Protein AF-A0A7Y2YFK0-F1 (afdb_monomer_lite)

Sequence (74 aa):
MKFNWILSNDMDVNLKRQCIDLEYRLRPRITKFLMVRLEQECSGDFSSFHFDVDMVTNNIRISPRTPSRFTRLI

Foldseek 3Di:
DEEDEADPDDDDPVNVVVVVVVCVVVVVVVVVVLCVQCVPPDPDDCPLWYWYQYPPVRDIDTDPSRPVVSVVRD

Secondary structure (DSSP, 8-state):
-EEEEE-SS---HHHHHHHHHHHHHHHHHHHHHHHHHHTTT--S-GGG-EEEEETTTTEEEE-TTS-HHHHT--

Radius of gyration: 13.29 Å; chains: 1; bounding box: 29×19×34 Å

Structure (mmCIF, N/CA/C/O backbone):
data_AF-A0A7Y2YFK0-F1
#
_entry.id   AF-A0A7Y2YFK0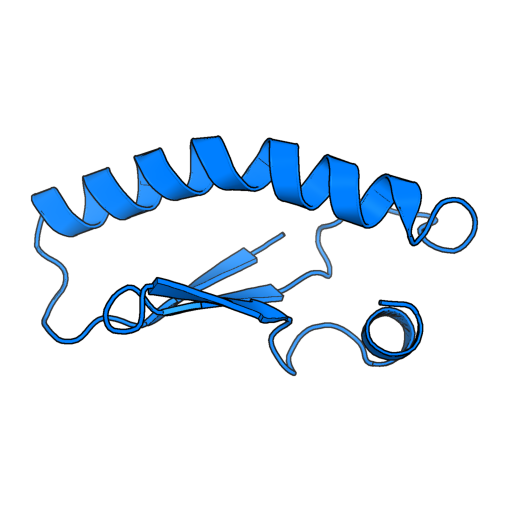-F1
#
loop_
_atom_site.group_PDB
_atom_site.id
_atom_site.type_symbol
_atom_site.label_atom_id
_atom_site.label_alt_id
_atom_site.label_comp_id
_atom_site.label_asym_id
_atom_site.label_entity_id
_atom_site.label_seq_id
_atom_site.pdbx_PDB_ins_code
_atom_site.Cartn_x
_atom_site.Cartn_y
_atom_site.Cartn_z
_atom_site.occupancy
_atom_site.B_iso_or_equiv
_atom_site.auth_seq_id
_atom_site.auth_comp_id
_atom_site.auth_asym_id
_atom_site.auth_atom_id
_atom_site.pdbx_PDB_model_num
ATOM 1 N N . MET A 1 1 ? 2.194 4.499 7.673 1.00 90.06 1 MET A N 1
ATOM 2 C CA . MET A 1 1 ? 2.020 3.293 6.846 1.00 90.06 1 MET A CA 1
ATOM 3 C C . MET A 1 1 ? 3.235 3.095 5.965 1.00 90.06 1 MET A C 1
ATOM 5 O O . MET A 1 1 ? 3.803 4.081 5.497 1.00 90.06 1 MET A O 1
ATOM 9 N N . LYS A 1 2 ? 3.642 1.839 5.792 1.00 94.38 2 LYS A N 1
ATOM 10 C CA . LYS A 1 2 ? 4.792 1.419 4.984 1.00 94.38 2 LYS A CA 1
ATOM 11 C C . LYS A 1 2 ? 4.311 0.447 3.909 1.00 94.38 2 LYS A C 1
ATOM 13 O O . LYS A 1 2 ? 3.506 -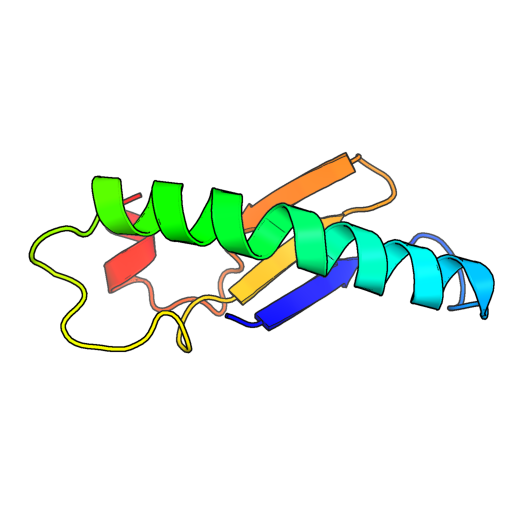0.432 4.213 1.00 94.38 2 LYS A O 1
ATOM 18 N N . PHE A 1 3 ? 4.819 0.605 2.694 1.00 94.38 3 PHE A N 1
ATOM 19 C CA . PHE A 1 3 ? 4.501 -0.246 1.552 1.00 94.38 3 PHE A CA 1
ATOM 20 C C . PHE A 1 3 ? 5.726 -1.082 1.199 1.00 94.38 3 PHE A C 1
ATOM 22 O O . PHE A 1 3 ? 6.813 -0.547 0.985 1.00 94.38 3 PHE A O 1
ATOM 29 N N . ASN A 1 4 ? 5.548 -2.395 1.203 1.00 93.75 4 ASN A N 1
ATOM 30 C CA . ASN A 1 4 ? 6.520 -3.367 0.749 1.00 93.75 4 ASN A CA 1
ATOM 31 C C . ASN A 1 4 ? 6.148 -3.764 -0.681 1.00 93.75 4 ASN A C 1
ATOM 33 O O . ASN A 1 4 ? 5.084 -4.335 -0.907 1.00 93.75 4 ASN A O 1
ATOM 37 N N . TRP A 1 5 ? 6.999 -3.408 -1.637 1.00 92.56 5 TRP A N 1
ATOM 38 C CA . TRP A 1 5 ? 6.747 -3.600 -3.062 1.00 92.56 5 TRP A CA 1
ATOM 39 C C . TRP A 1 5 ? 7.297 -4.955 -3.507 1.00 92.56 5 TRP A C 1
ATOM 41 O O . TRP A 1 5 ? 8.504 -5.178 -3.441 1.00 92.56 5 TRP A O 1
ATOM 51 N N . ILE A 1 6 ? 6.417 -5.854 -3.948 1.00 90.75 6 ILE A N 1
ATOM 52 C CA . ILE A 1 6 ? 6.766 -7.170 -4.491 1.00 90.75 6 ILE A CA 1
ATOM 53 C C . ILE A 1 6 ? 6.725 -7.065 -6.014 1.00 90.75 6 ILE A C 1
ATOM 55 O O . ILE A 1 6 ? 5.696 -6.724 -6.603 1.00 90.75 6 ILE A O 1
ATOM 59 N N . LEU A 1 7 ? 7.871 -7.323 -6.637 1.00 88.25 7 LEU A N 1
ATOM 60 C CA . LEU A 1 7 ? 8.132 -7.078 -8.052 1.00 88.25 7 LEU A CA 1
ATOM 61 C C . LEU A 1 7 ? 8.733 -8.336 -8.678 1.00 88.25 7 LEU A C 1
ATOM 63 O O . LEU A 1 7 ? 9.473 -9.061 -8.018 1.00 88.25 7 LEU A O 1
ATOM 67 N N . SER A 1 8 ? 8.434 -8.588 -9.953 1.00 80.62 8 SER A N 1
ATOM 68 C CA . SER A 1 8 ? 8.965 -9.743 -10.690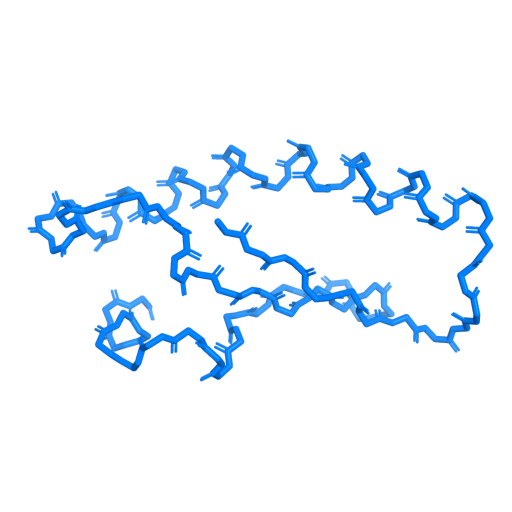 1.00 80.62 8 SER A CA 1
ATOM 69 C C . SER A 1 8 ? 10.388 -9.550 -11.219 1.00 80.62 8 SER A C 1
ATOM 71 O O . SER A 1 8 ? 11.008 -10.529 -11.620 1.00 80.62 8 SER A O 1
ATOM 73 N N . ASN A 1 9 ? 10.887 -8.313 -11.282 1.00 78.12 9 ASN A N 1
ATOM 74 C CA . ASN A 1 9 ? 12.198 -7.980 -11.839 1.00 78.12 9 ASN A CA 1
ATOM 75 C C . ASN A 1 9 ? 12.853 -6.829 -11.057 1.00 78.12 9 ASN A C 1
ATOM 77 O O . ASN A 1 9 ? 12.183 -6.161 -10.263 1.00 78.12 9 ASN A O 1
ATOM 81 N N . ASP A 1 10 ? 14.141 -6.590 -11.311 1.00 76.50 10 ASP A N 1
ATOM 82 C CA . ASP A 1 10 ? 14.892 -5.486 -10.716 1.00 76.50 10 ASP A CA 1
ATOM 83 C C . ASP A 1 10 ? 14.218 -4.124 -10.945 1.00 76.50 10 ASP A C 1
ATOM 85 O O . ASP A 1 10 ? 13.606 -3.847 -11.980 1.00 76.50 10 ASP A O 1
ATOM 89 N N . MET A 1 11 ? 14.342 -3.259 -9.938 1.00 73.50 11 MET A N 1
ATOM 90 C CA . MET A 1 11 ? 13.762 -1.918 -9.924 1.00 73.50 11 MET A CA 1
ATOM 91 C C . MET A 1 11 ? 14.424 -1.011 -10.964 1.00 73.50 11 MET A C 1
ATOM 93 O O . MET A 1 11 ? 15.472 -0.419 -10.700 1.00 73.50 11 MET A O 1
ATOM 97 N N . ASP A 1 12 ? 13.779 -0.835 -12.117 1.00 79.69 12 ASP A N 1
ATOM 98 C CA . ASP A 1 12 ? 14.124 0.245 -13.038 1.00 79.69 12 ASP A CA 1
ATOM 99 C C . ASP A 1 12 ? 13.510 1.597 -12.601 1.00 79.69 12 ASP A C 1
ATOM 101 O O . ASP A 1 12 ? 12.669 1.698 -11.697 1.00 79.69 12 ASP A O 1
ATOM 105 N N . VAL A 1 13 ? 13.963 2.684 -13.231 1.00 81.81 13 VAL A N 1
ATOM 106 C CA . VAL A 1 13 ? 13.522 4.055 -12.911 1.00 81.81 13 VAL A CA 1
ATOM 107 C C . VAL A 1 13 ? 12.018 4.252 -13.162 1.00 81.81 13 VAL A C 1
ATOM 109 O O . VAL A 1 13 ? 11.369 5.024 -12.451 1.00 81.81 13 VAL A O 1
ATOM 112 N N . ASN A 1 14 ? 11.448 3.553 -14.145 1.00 84.69 14 ASN A N 1
ATOM 113 C CA . ASN A 1 14 ? 10.035 3.646 -14.499 1.00 84.69 14 ASN A CA 1
ATOM 114 C C . ASN A 1 14 ? 9.164 2.933 -13.451 1.00 84.69 14 ASN A C 1
ATOM 116 O O . ASN A 1 14 ? 8.217 3.526 -12.934 1.00 84.69 14 ASN A O 1
ATOM 120 N N . LEU A 1 15 ? 9.549 1.723 -13.039 1.00 85.88 15 LEU A N 1
ATOM 121 C CA . LEU A 1 15 ? 8.951 0.973 -11.932 1.00 85.88 15 LEU A CA 1
ATOM 122 C C . LEU A 1 15 ? 8.960 1.785 -10.636 1.00 85.88 15 LEU A C 1
ATOM 124 O O . LEU A 1 15 ? 7.932 1.898 -9.970 1.00 85.88 15 LEU A O 1
ATOM 128 N N . LYS A 1 16 ? 10.075 2.451 -10.315 1.00 86.88 16 LYS A N 1
ATOM 129 C CA . LYS A 1 16 ? 10.147 3.326 -9.136 1.00 86.88 16 LYS A CA 1
ATOM 130 C C . LYS A 1 16 ? 9.129 4.466 -9.187 1.00 86.88 16 LYS A C 1
ATOM 132 O O . LYS A 1 16 ? 8.484 4.748 -8.177 1.00 86.88 16 LYS A O 1
ATOM 137 N N . ARG A 1 17 ? 8.963 5.108 -10.348 1.00 90.19 17 ARG A N 1
ATOM 138 C CA . ARG A 1 17 ? 7.961 6.168 -10.538 1.00 90.19 17 ARG A CA 1
ATOM 139 C C . ARG A 1 17 ? 6.540 5.624 -10.395 1.00 90.19 17 ARG A C 1
ATOM 141 O O . ARG A 1 17 ? 5.737 6.223 -9.687 1.00 90.19 17 ARG A O 1
ATOM 148 N N . GLN A 1 18 ? 6.260 4.462 -10.982 1.00 89.94 18 GLN A N 1
ATOM 149 C CA . GLN A 1 18 ? 4.960 3.800 -10.862 1.00 89.94 18 GLN A CA 1
ATOM 150 C C . GLN A 1 18 ? 4.615 3.446 -9.411 1.00 89.94 18 GLN A C 1
ATOM 152 O O . GLN A 1 18 ? 3.482 3.679 -8.992 1.00 89.94 18 GLN A O 1
ATOM 157 N N . CYS A 1 19 ? 5.579 2.951 -8.627 1.00 91.12 19 CYS A N 1
ATOM 158 C CA . CYS A 1 19 ? 5.384 2.688 -7.200 1.00 91.12 19 CYS A CA 1
ATOM 159 C C . CYS A 1 19 ? 5.034 3.972 -6.435 1.00 91.12 19 CYS A C 1
ATOM 161 O O . CYS A 1 19 ? 4.085 3.971 -5.656 1.00 91.12 19 CYS A O 1
ATOM 163 N N . ILE A 1 20 ? 5.731 5.085 -6.694 1.00 92.44 20 ILE A N 1
ATOM 164 C CA . ILE A 1 20 ? 5.435 6.385 -6.062 1.00 92.44 20 ILE A CA 1
ATOM 165 C C . ILE A 1 20 ? 4.020 6.862 -6.423 1.00 92.44 20 ILE A C 1
ATOM 167 O O . ILE A 1 20 ? 3.238 7.212 -5.535 1.00 92.44 20 ILE A O 1
ATOM 171 N N . ASP A 1 21 ? 3.664 6.829 -7.708 1.00 94.06 21 ASP A N 1
ATOM 172 C CA . ASP A 1 21 ? 2.348 7.261 -8.194 1.00 94.06 21 ASP A CA 1
ATOM 173 C C . ASP A 1 21 ? 1.220 6.367 -7.656 1.00 94.06 21 ASP A C 1
ATOM 175 O O . ASP A 1 21 ? 0.098 6.821 -7.396 1.00 94.06 21 ASP A O 1
ATOM 179 N N . LEU A 1 22 ? 1.485 5.069 -7.490 1.00 93.44 22 LEU A N 1
ATOM 180 C CA . LEU A 1 22 ? 0.534 4.151 -6.882 1.00 93.44 22 LEU A CA 1
ATOM 181 C C . LEU A 1 22 ? 0.423 4.394 -5.376 1.00 93.44 22 LEU A C 1
ATOM 183 O O . LEU A 1 22 ? -0.695 4.475 -4.872 1.00 93.44 22 LEU A O 1
ATOM 187 N N . GLU A 1 23 ? 1.534 4.598 -4.667 1.00 95.06 23 GLU A N 1
ATOM 188 C CA . GLU A 1 23 ? 1.527 4.924 -3.240 1.00 95.06 23 GLU A CA 1
ATOM 189 C C . GLU A 1 23 ? 0.688 6.173 -2.961 1.00 95.06 23 GLU A C 1
ATOM 191 O O . GLU A 1 23 ? -0.164 6.166 -2.069 1.00 95.06 23 GLU A O 1
ATOM 196 N N . TYR A 1 24 ? 0.875 7.220 -3.769 1.00 95.81 24 TYR A N 1
ATOM 197 C CA . TYR A 1 24 ? 0.126 8.468 -3.654 1.00 95.81 24 TYR A CA 1
ATOM 198 C C . TYR A 1 24 ? -1.387 8.247 -3.785 1.00 95.81 24 TYR A C 1
ATOM 200 O O . TYR A 1 24 ? -2.170 8.821 -3.028 1.00 95.81 24 TYR A O 1
ATOM 208 N N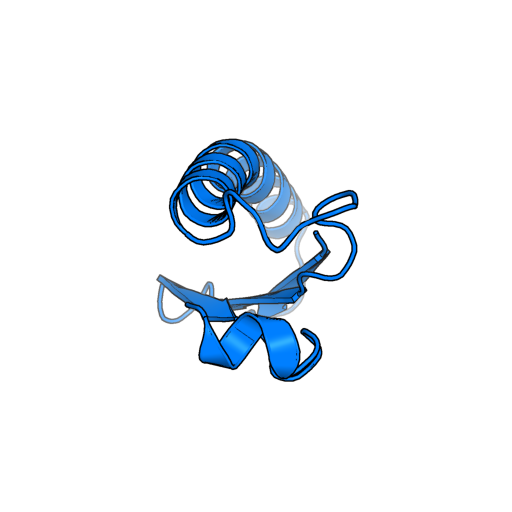 . ARG A 1 25 ? -1.812 7.359 -4.692 1.00 94.50 25 ARG A N 1
ATOM 209 C CA . ARG A 1 25 ? -3.228 6.996 -4.882 1.00 94.50 25 ARG A CA 1
ATOM 210 C C . ARG A 1 25 ? -3.760 6.058 -3.798 1.00 94.50 25 ARG A C 1
ATOM 212 O O . ARG A 1 25 ? -4.937 6.140 -3.443 1.00 94.50 25 ARG A O 1
ATOM 219 N N . LEU A 1 26 ? -2.927 5.159 -3.279 1.00 94.06 26 LEU A N 1
ATOM 220 C CA . LEU A 1 26 ? -3.320 4.165 -2.280 1.00 94.06 26 LEU A CA 1
ATOM 221 C C . LEU A 1 26 ? -3.468 4.767 -0.889 1.00 94.06 26 LEU A C 1
ATOM 223 O O . LEU A 1 26 ? -4.445 4.459 -0.208 1.00 94.06 26 LEU A O 1
ATOM 227 N N . ARG A 1 27 ? -2.550 5.650 -0.483 1.00 93.44 27 ARG A N 1
ATOM 228 C CA . ARG A 1 27 ? -2.554 6.290 0.840 1.00 93.44 27 ARG A CA 1
ATOM 229 C C . ARG A 1 27 ? -3.924 6.839 1.255 1.00 93.44 27 ARG A C 1
ATOM 231 O O . ARG A 1 27 ? -4.414 6.394 2.288 1.00 93.44 27 ARG A O 1
ATOM 238 N N . PRO A 1 28 ? -4.598 7.724 0.496 1.00 94.56 28 PRO A N 1
ATOM 239 C CA . PRO A 1 28 ? -5.895 8.257 0.915 1.00 94.56 28 PRO A CA 1
ATOM 240 C C . PRO A 1 28 ? -6.986 7.179 0.998 1.00 94.56 28 PRO A C 1
ATOM 242 O O . PRO A 1 28 ? -7.830 7.225 1.892 1.00 94.56 28 PRO A O 1
ATOM 245 N N . ARG A 1 29 ? -6.961 6.178 0.106 1.00 93.94 29 ARG A N 1
ATOM 246 C CA . ARG A 1 29 ? -7.955 5.090 0.082 1.00 93.94 29 ARG A CA 1
ATOM 247 C C . ARG A 1 29 ? -7.794 4.159 1.281 1.00 93.94 29 ARG A C 1
ATOM 249 O O . ARG A 1 29 ? -8.782 3.831 1.930 1.00 93.94 29 ARG A O 1
ATOM 256 N N . ILE A 1 30 ? -6.554 3.786 1.592 1.00 92.62 30 ILE A N 1
ATOM 257 C CA . ILE A 1 30 ? -6.213 2.952 2.747 1.00 92.62 30 ILE A CA 1
ATOM 258 C C . ILE A 1 30 ? -6.509 3.701 4.042 1.00 92.62 30 ILE A C 1
ATOM 260 O O . ILE A 1 30 ? -7.174 3.143 4.904 1.00 92.62 30 ILE A O 1
ATOM 264 N N . THR A 1 31 ? -6.100 4.968 4.167 1.00 90.81 31 THR A N 1
ATOM 265 C CA . THR A 1 31 ? -6.436 5.803 5.332 1.00 90.81 31 THR A CA 1
ATOM 266 C C . THR A 1 31 ? -7.942 5.815 5.566 1.00 90.81 31 THR A C 1
ATOM 268 O O . THR A 1 31 ? -8.380 5.511 6.669 1.00 90.81 31 THR A O 1
ATOM 271 N N . LYS A 1 32 ? -8.749 6.092 4.531 1.00 91.12 32 LYS A N 1
ATOM 272 C CA . LYS A 1 32 ? -10.213 6.099 4.660 1.00 91.12 32 LYS A CA 1
ATOM 273 C C . LYS A 1 32 ? -10.754 4.741 5.118 1.00 91.12 32 LYS A C 1
ATOM 275 O O . LYS A 1 32 ? -11.602 4.696 6.000 1.00 91.12 32 LYS A O 1
ATOM 280 N N . PHE A 1 33 ? -10.259 3.650 4.538 1.00 90.50 33 PHE A N 1
ATOM 281 C CA . PHE A 1 33 ? -10.649 2.294 4.926 1.00 90.50 33 PHE A CA 1
ATOM 282 C C . PHE A 1 33 ? -10.310 1.990 6.395 1.00 90.50 33 PHE A C 1
ATOM 284 O O . PHE A 1 33 ? -11.161 1.493 7.128 1.00 90.50 33 PHE A O 1
ATOM 291 N N . LEU A 1 34 ? -9.100 2.341 6.836 1.00 89.12 34 LEU A N 1
ATOM 292 C CA . LEU A 1 34 ? -8.656 2.144 8.215 1.00 89.12 34 LEU A CA 1
ATOM 293 C C . LEU A 1 34 ? -9.445 3.006 9.202 1.00 89.12 34 LEU A C 1
ATOM 295 O O . LEU A 1 34 ? -9.829 2.501 10.249 1.00 89.12 34 LEU A O 1
ATOM 299 N N . MET A 1 35 ? -9.728 4.269 8.866 1.00 87.44 35 MET A N 1
ATOM 300 C CA . MET A 1 35 ? -10.533 5.154 9.717 1.00 87.44 35 MET A CA 1
ATOM 301 C C . MET A 1 35 ? -11.919 4.565 9.978 1.00 87.44 35 MET A C 1
ATOM 303 O O . MET A 1 35 ? -12.323 4.502 11.128 1.00 87.44 35 MET A O 1
ATOM 307 N N . VAL A 1 36 ? -12.597 4.068 8.938 1.00 87.19 36 VAL A N 1
ATOM 308 C CA . VAL A 1 36 ? -13.931 3.450 9.064 1.00 87.19 36 VAL A CA 1
ATOM 309 C C . VAL A 1 36 ? -13.899 2.166 9.900 1.00 87.19 36 VAL A C 1
ATOM 311 O O . VAL A 1 36 ? -14.869 1.844 10.574 1.00 87.19 36 VAL A O 1
ATOM 314 N N . ARG A 1 37 ? -12.806 1.396 9.849 1.00 85.31 37 ARG A N 1
ATOM 315 C CA . ARG A 1 37 ? -12.706 0.107 10.556 1.00 85.31 37 ARG A CA 1
ATOM 316 C C . ARG A 1 37 ? -12.208 0.221 11.991 1.00 85.31 37 ARG A C 1
ATOM 318 O O . ARG A 1 37 ? -12.520 -0.639 12.803 1.00 85.31 37 ARG A O 1
ATOM 325 N N . LEU A 1 38 ? -11.424 1.250 12.294 1.00 84.12 38 LEU A N 1
ATOM 326 C CA . LEU A 1 38 ? -10.698 1.373 13.558 1.00 84.12 38 LEU A CA 1
ATOM 327 C C . LEU A 1 38 ? -11.133 2.590 14.378 1.00 84.12 38 LEU A C 1
ATOM 329 O O . LEU A 1 38 ? -10.377 2.981 15.266 1.00 84.12 38 LEU A O 1
ATOM 333 N N . GLU A 1 39 ? -12.305 3.173 14.081 1.00 69.12 39 GLU A N 1
ATOM 334 C CA . GLU A 1 39 ? -12.822 4.461 14.592 1.00 69.12 39 GLU A CA 1
ATOM 335 C C . GLU A 1 39 ? -12.503 4.763 16.067 1.00 69.12 39 GLU A C 1
ATOM 337 O O . GLU A 1 39 ? -12.292 5.923 16.409 1.00 69.12 39 GLU A O 1
ATOM 342 N N . GLN A 1 40 ? -12.444 3.748 16.935 1.00 63.03 40 GLN A N 1
ATOM 343 C CA . GLN A 1 40 ? -12.226 3.899 18.380 1.00 63.03 40 GLN A CA 1
ATOM 344 C C . GLN A 1 40 ? -10.917 3.278 18.910 1.00 63.03 40 GLN A C 1
ATOM 346 O O . GLN A 1 40 ? -10.482 3.617 20.006 1.00 63.03 40 GLN A O 1
ATOM 351 N N . GLU A 1 41 ? -10.261 2.397 18.147 1.00 62.84 41 GLU A N 1
ATOM 352 C CA . GLU A 1 41 ? -9.094 1.609 18.596 1.00 62.84 41 GLU A CA 1
ATOM 353 C C . GLU A 1 41 ? -7.752 2.201 18.132 1.00 62.84 41 GLU A C 1
ATOM 355 O O . GLU A 1 41 ? -6.693 1.894 18.686 1.00 62.84 41 GLU A O 1
ATOM 360 N N . CYS A 1 42 ? -7.759 3.055 17.104 1.00 62.91 42 CYS A N 1
ATOM 361 C CA . CYS A 1 42 ? -6.532 3.658 16.588 1.00 62.91 42 CYS A CA 1
ATOM 362 C C . CYS A 1 42 ? -6.249 4.996 17.287 1.00 62.91 42 CYS A C 1
ATOM 364 O O . CYS A 1 42 ? -6.515 6.066 16.751 1.00 62.91 42 CYS A O 1
ATOM 366 N N . SER A 1 43 ? -5.669 4.934 18.487 1.00 56.59 43 SER A N 1
ATOM 367 C CA . SER A 1 43 ? -5.245 6.099 19.286 1.00 56.59 43 SER A CA 1
ATOM 368 C C . SER A 1 43 ? -3.996 6.825 18.756 1.00 56.59 43 SER A C 1
ATOM 370 O O . SER A 1 43 ? -3.456 7.706 19.423 1.00 56.59 43 SER A O 1
ATOM 372 N N . GLY A 1 44 ? -3.515 6.468 17.564 1.00 67.75 44 GLY A N 1
ATOM 373 C CA . GLY A 1 44 ? -2.277 6.989 16.991 1.00 67.75 44 GLY A CA 1
ATOM 374 C C . GLY A 1 44 ? -2.300 7.057 15.469 1.00 67.75 44 GLY A C 1
ATOM 375 O O . GLY A 1 44 ? -3.297 6.743 14.817 1.00 67.75 44 GLY A O 1
ATOM 376 N N . ASP A 1 45 ? -1.175 7.469 14.892 1.00 75.94 45 ASP A N 1
ATOM 377 C CA . ASP A 1 45 ? -1.007 7.531 13.447 1.00 75.94 45 ASP A CA 1
ATOM 378 C C . ASP A 1 45 ? -0.975 6.119 12.821 1.00 75.94 45 ASP A C 1
ATOM 380 O O . ASP A 1 45 ? -0.541 5.136 13.426 1.00 75.94 45 ASP A O 1
ATOM 384 N N . PHE A 1 46 ? -1.411 5.975 11.563 1.00 87.56 46 PHE A N 1
ATOM 385 C CA . PHE A 1 46 ? -1.368 4.692 10.834 1.00 87.56 46 PHE A CA 1
ATOM 386 C C . PHE A 1 46 ? 0.077 4.231 10.507 1.00 87.56 46 PHE A C 1
ATOM 388 O O . PHE A 1 46 ? 0.325 3.534 9.518 1.00 87.56 46 PHE A O 1
ATOM 395 N N . SER A 1 47 ? 1.081 4.662 11.276 1.00 88.88 47 SER A N 1
ATOM 396 C CA . SER A 1 47 ? 2.507 4.340 11.141 1.00 88.88 47 SER A CA 1
ATOM 397 C C . SER A 1 47 ? 2.795 2.848 11.320 1.00 88.88 47 SER A C 1
ATOM 399 O O . SER A 1 47 ? 3.663 2.317 10.624 1.00 88.88 47 SER A O 1
ATOM 401 N N . SER A 1 48 ? 2.014 2.177 12.172 1.00 89.12 48 SER A N 1
ATOM 402 C CA . SER A 1 48 ? 2.131 0.748 12.495 1.00 89.12 48 SER A CA 1
ATOM 403 C C . SER A 1 48 ? 1.625 -0.190 11.393 1.00 89.12 48 SER A C 1
ATOM 405 O O . SER A 1 48 ? 1.846 -1.395 11.474 1.00 89.12 48 SER A O 1
ATOM 407 N N . PHE A 1 49 ? 0.956 0.338 10.364 1.00 91.69 49 PHE A N 1
ATOM 408 C CA . PHE A 1 49 ? 0.453 -0.464 9.252 1.00 91.69 49 PHE A CA 1
ATOM 409 C C . PHE A 1 49 ? 1.531 -0.703 8.199 1.00 91.69 49 PHE A C 1
ATOM 411 O O . PHE A 1 49 ? 2.139 0.238 7.674 1.00 91.69 49 PHE A O 1
ATOM 418 N N . HIS A 1 50 ? 1.718 -1.975 7.873 1.00 94.81 50 HIS A N 1
ATOM 419 C CA . HIS A 1 50 ? 2.575 -2.461 6.807 1.00 94.81 50 HIS A CA 1
ATOM 420 C C . HIS A 1 50 ? 1.709 -3.172 5.764 1.00 94.81 50 HIS A C 1
ATOM 422 O O . HIS A 1 50 ? 0.900 -4.032 6.113 1.00 94.81 50 HIS A O 1
ATOM 428 N N . PHE A 1 51 ? 1.895 -2.836 4.493 1.00 95.19 51 PHE A N 1
ATOM 429 C CA . PHE A 1 51 ? 1.165 -3.431 3.376 1.00 95.19 51 PHE A CA 1
ATOM 430 C C . PHE A 1 51 ? 2.136 -4.096 2.416 1.00 95.19 51 PHE A C 1
ATOM 432 O O . PHE A 1 51 ? 3.152 -3.497 2.074 1.00 95.19 51 PHE A O 1
ATOM 439 N N . ASP A 1 52 ? 1.797 -5.300 1.976 1.00 95.00 52 ASP A N 1
ATOM 440 C CA . ASP A 1 52 ? 2.471 -5.976 0.875 1.00 95.00 52 ASP A CA 1
ATOM 441 C C . ASP A 1 52 ? 1.698 -5.651 -0.408 1.00 95.00 52 ASP A C 1
ATOM 443 O O . ASP A 1 52 ? 0.500 -5.934 -0.506 1.00 95.00 52 ASP A O 1
ATOM 447 N N . VAL A 1 53 ? 2.367 -4.990 -1.353 1.00 94.38 53 VAL A N 1
ATOM 448 C CA . VAL A 1 53 ? 1.820 -4.606 -2.657 1.00 94.38 53 VAL A CA 1
ATOM 449 C C . VAL A 1 53 ? 2.493 -5.456 -3.714 1.00 94.38 53 VAL A C 1
ATOM 451 O O . VAL A 1 53 ? 3.658 -5.244 -4.048 1.00 94.38 53 VAL A O 1
ATOM 454 N N . ASP A 1 54 ? 1.748 -6.422 -4.226 1.00 92.56 54 ASP A N 1
ATOM 455 C CA . ASP A 1 54 ? 2.188 -7.294 -5.297 1.00 92.56 54 ASP A CA 1
ATOM 456 C C . ASP A 1 54 ? 1.807 -6.687 -6.644 1.00 92.56 54 ASP A C 1
ATOM 458 O O . ASP A 1 54 ? 0.635 -6.640 -7.020 1.00 92.56 54 ASP A O 1
ATOM 462 N N . MET A 1 55 ? 2.819 -6.203 -7.364 1.00 88.12 55 MET A N 1
ATOM 463 C CA . MET A 1 55 ? 2.654 -5.603 -8.688 1.00 88.12 55 MET A CA 1
ATOM 464 C C . MET A 1 55 ? 2.494 -6.654 -9.791 1.00 88.12 55 MET A C 1
ATOM 466 O O . MET A 1 55 ? 2.055 -6.316 -10.887 1.00 88.12 55 MET A O 1
ATOM 470 N N . VAL A 1 56 ? 2.826 -7.919 -9.516 1.00 87.31 56 VAL A N 1
ATOM 471 C CA . VAL A 1 56 ? 2.687 -9.039 -10.455 1.00 87.31 56 VAL A CA 1
ATOM 472 C C . VAL A 1 56 ? 1.246 -9.532 -10.454 1.00 87.31 56 VAL A C 1
ATOM 474 O O . VAL A 1 56 ? 0.638 -9.696 -11.509 1.00 87.31 56 VAL A O 1
ATOM 477 N N . THR A 1 57 ? 0.682 -9.734 -9.262 1.00 90.94 57 THR A N 1
ATOM 478 C CA . THR A 1 57 ? -0.706 -10.194 -9.090 1.00 90.94 57 THR A CA 1
ATOM 479 C C . THR A 1 57 ? -1.710 -9.054 -8.918 1.00 90.94 57 THR A C 1
ATOM 481 O O . THR A 1 57 ? -2.914 -9.302 -8.838 1.00 90.94 57 THR A O 1
ATOM 484 N N . ASN A 1 58 ? -1.232 -7.806 -8.890 1.00 87.88 58 ASN A N 1
ATOM 485 C CA . ASN A 1 58 ? -2.018 -6.592 -8.666 1.00 87.88 58 ASN A CA 1
ATOM 486 C C . ASN A 1 58 ? -2.877 -6.671 -7.388 1.00 87.88 58 ASN A C 1
ATOM 488 O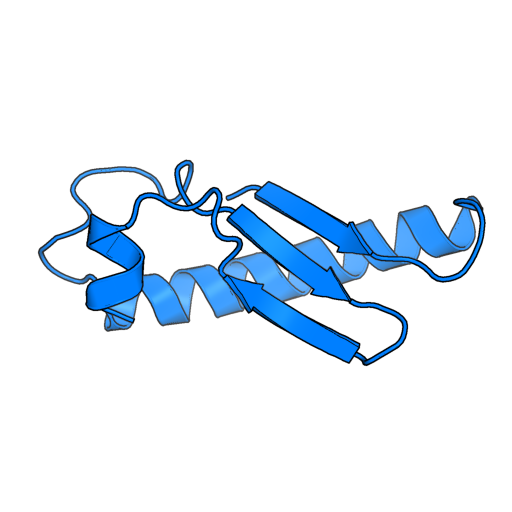 O . ASN A 1 58 ? -4.060 -6.318 -7.376 1.00 87.88 58 ASN A O 1
ATOM 492 N N . ASN A 1 59 ? -2.281 -7.182 -6.309 1.00 92.19 59 ASN A N 1
ATOM 493 C CA . ASN A 1 59 ? -2.952 -7.439 -5.039 1.00 92.19 59 ASN A CA 1
ATOM 494 C C . ASN A 1 59 ? -2.296 -6.646 -3.901 1.00 92.19 59 ASN A C 1
ATOM 496 O O . ASN A 1 59 ? -1.080 -6.473 -3.865 1.00 92.19 59 ASN A O 1
ATOM 500 N N . ILE A 1 60 ? -3.106 -6.171 -2.953 1.00 92.62 60 ILE A N 1
ATOM 501 C CA . ILE A 1 60 ? -2.640 -5.447 -1.768 1.00 92.62 60 ILE A CA 1
ATOM 502 C C . ILE A 1 60 ? -3.142 -6.183 -0.538 1.00 92.62 60 ILE A C 1
ATOM 504 O O . ILE A 1 60 ? -4.346 -6.390 -0.375 1.00 92.62 60 ILE A O 1
ATOM 508 N N . ARG A 1 61 ? -2.222 -6.543 0.355 1.00 93.56 61 ARG A N 1
ATOM 509 C CA . ARG A 1 61 ? -2.530 -7.295 1.575 1.00 93.56 61 ARG A CA 1
ATOM 510 C C . ARG A 1 61 ? -1.921 -6.608 2.783 1.00 93.56 61 ARG A C 1
ATOM 512 O O . ARG A 1 61 ? -0.907 -5.920 2.683 1.00 93.56 61 ARG A O 1
ATOM 519 N N . ILE A 1 62 ? -2.539 -6.798 3.945 1.00 92.75 62 ILE A N 1
ATOM 520 C CA . ILE A 1 62 ? -1.931 -6.376 5.205 1.00 92.75 62 ILE A CA 1
ATOM 521 C C . ILE A 1 62 ? -0.783 -7.334 5.503 1.00 92.75 62 ILE A C 1
ATOM 523 O O . ILE A 1 62 ? -0.976 -8.546 5.580 1.00 92.75 62 ILE A O 1
ATOM 527 N N . SER A 1 63 ? 0.409 -6.773 5.664 1.00 93.44 63 SER A N 1
ATOM 528 C CA . SER A 1 63 ? 1.606 -7.546 5.955 1.00 93.44 63 SER A CA 1
ATOM 529 C C . SER A 1 63 ? 1.533 -8.126 7.370 1.00 93.44 63 SER A C 1
ATOM 531 O O . SER A 1 63 ? 1.098 -7.413 8.284 1.00 93.44 63 SER A O 1
ATOM 533 N N . PRO A 1 64 ? 2.054 -9.346 7.611 1.00 91.19 64 PRO A N 1
ATOM 534 C CA . PRO A 1 64 ? 2.200 -9.919 8.954 1.00 91.19 64 PRO A CA 1
ATOM 535 C C . PRO A 1 64 ? 3.027 -9.055 9.920 1.00 91.19 64 PRO A C 1
ATOM 537 O O . PRO A 1 64 ? 2.991 -9.261 11.129 1.00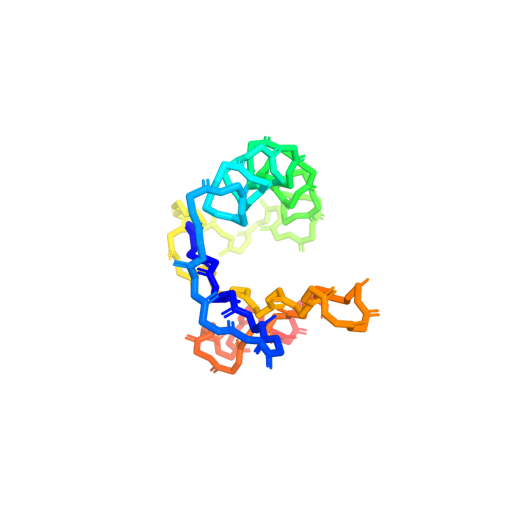 91.19 64 PRO A O 1
ATOM 540 N N . ARG A 1 65 ? 3.776 -8.073 9.394 1.00 92.50 65 ARG A N 1
ATOM 541 C CA . ARG A 1 65 ? 4.506 -7.069 10.182 1.00 92.50 65 ARG A CA 1
ATOM 542 C C . ARG A 1 65 ? 3.592 -6.052 10.870 1.00 92.50 65 ARG A C 1
ATOM 544 O O . ARG A 1 65 ? 4.041 -5.363 11.782 1.00 92.50 65 ARG A O 1
ATOM 551 N N . THR A 1 66 ? 2.343 -5.929 10.428 1.00 91.25 66 THR A N 1
ATOM 552 C CA . THR A 1 66 ? 1.328 -5.121 11.109 1.00 91.25 66 THR A CA 1
ATOM 553 C C . THR A 1 66 ? 0.962 -5.808 12.428 1.00 91.25 66 THR A C 1
ATOM 555 O O . THR A 1 66 ? 0.658 -7.002 12.410 1.00 91.25 66 THR A O 1
ATOM 558 N N . PRO A 1 67 ? 0.965 -5.099 13.575 1.00 89.25 67 PRO A N 1
ATOM 559 C CA . PRO A 1 67 ? 0.609 -5.688 14.861 1.00 89.25 67 PRO A CA 1
ATOM 560 C C . PRO A 1 67 ? -0.730 -6.432 14.821 1.00 89.25 67 PRO A C 1
ATOM 562 O O . PRO A 1 67 ? -1.739 -5.892 14.366 1.00 89.25 67 PRO A O 1
ATOM 565 N N . SER A 1 68 ? -0.749 -7.650 15.363 1.00 87.50 68 SER A N 1
ATOM 566 C CA . SER A 1 68 ? -1.889 -8.575 15.273 1.00 87.50 68 SER A CA 1
ATOM 567 C C . SER A 1 68 ? -3.183 -8.057 15.908 1.00 87.50 68 SER A C 1
ATOM 569 O O . SER A 1 68 ? -4.273 -8.472 15.524 1.00 87.50 68 SER A O 1
ATOM 571 N N . ARG A 1 69 ? -3.082 -7.116 16.854 1.00 85.25 69 ARG A N 1
ATOM 572 C CA . ARG A 1 69 ? -4.246 -6.413 17.414 1.00 85.25 69 ARG A CA 1
ATOM 573 C C . ARG A 1 69 ? -5.069 -5.698 16.339 1.00 85.25 69 ARG A C 1
ATOM 575 O O . ARG A 1 69 ? -6.283 -5.685 16.434 1.00 85.25 69 ARG A O 1
ATOM 582 N N . PHE A 1 70 ? -4.423 -5.175 15.293 1.00 84.12 70 PHE A N 1
ATOM 583 C CA . PHE A 1 70 ? -5.110 -4.493 14.198 1.00 84.12 70 PHE A CA 1
ATOM 584 C C . PHE A 1 70 ? -5.622 -5.468 13.141 1.00 84.12 70 PHE A C 1
ATOM 586 O O . PHE A 1 70 ? -6.703 -5.262 12.610 1.00 84.12 70 PHE A O 1
ATOM 593 N N . THR A 1 71 ? -4.893 -6.551 12.848 1.00 81.25 71 THR A N 1
ATOM 594 C CA . THR A 1 71 ? -5.335 -7.531 11.839 1.00 81.25 71 THR A CA 1
ATOM 595 C C . THR A 1 71 ? -6.589 -8.294 12.256 1.00 81.25 71 THR A C 1
ATOM 597 O O . THR A 1 71 ? -7.312 -8.771 11.395 1.00 81.25 71 THR A O 1
ATOM 600 N N . ARG A 1 72 ? -6.873 -8.403 13.558 1.00 79.62 72 ARG A N 1
ATOM 601 C CA . ARG A 1 72 ? -8.120 -9.001 14.066 1.00 79.62 72 ARG A CA 1
ATOM 602 C C . ARG A 1 72 ? -9.347 -8.101 13.900 1.00 79.62 72 ARG A C 1
ATOM 604 O O . ARG A 1 72 ? -10.461 -8.594 14.019 1.00 79.62 72 ARG A O 1
ATOM 611 N N . LEU A 1 73 ? -9.140 -6.807 13.671 1.00 75.00 73 LEU A N 1
ATOM 612 C CA . LEU A 1 73 ? -10.201 -5.801 13.571 1.00 75.00 73 LEU A CA 1
ATOM 613 C C . LEU A 1 73 ? -10.579 -5.481 12.114 1.00 75.00 73 LEU A C 1
ATOM 615 O O . LEU A 1 73 ? -11.510 -4.710 11.879 1.00 75.00 73 LEU A O 1
ATOM 619 N N . ILE A 1 74 ? -9.845 -6.031 11.139 1.00 75.69 74 ILE A N 1
ATOM 620 C CA . ILE A 1 74 ? -9.923 -5.656 9.721 1.00 75.69 74 ILE A CA 1
ATOM 621 C C . ILE A 1 74 ? -10.317 -6.849 8.860 1.00 75.69 74 ILE A C 1
ATOM 623 O O . ILE A 1 74 ? -9.651 -7.900 8.977 1.00 75.69 74 ILE A O 1
#

pLDDT: mean 86.78, std 8.83, range [56.59, 95.81]